Protein AF-A0A0B1SI55-F1 (afdb_monomer_lite)

Sequence (118 aa):
MQLLDGGPEWRFTKINSSQGLTARLLSASATLASLLVKDRESNHAVVVFGLDGIKGSKEDNAYISRTIERVCNQIDYRNFVFDGKKYKLHIDCLPHILHSGPRGSVLVIFTYEYWLSL

Foldseek 3Di:
DDADDDPPQWDWDWDADPQGWIWIFTQFLRAGQWIWDQDPVGDTDTDANHAPGPVSVVPDPPCGRGNFDDDAAWDAQQWDDDPNDIDHQPAPDPRIAHSSHPVRNGRDGHDDDDDDDD

pLDDT: mean 81.09, std 15.08, range [26.56, 97.0]

Radius of gyration: 17.92 Å; chains: 1; bounding box: 40×34×50 Å

Organism: Oesophagostomum dentatum (NCBI:txid61180)

Structure (mmCIF, N/CA/C/O backbone):
data_AF-A0A0B1SI55-F1
#
_entry.id   AF-A0A0B1SI55-F1
#
loop_
_atom_site.group_PDB
_atom_site.id
_atom_site.type_symbol
_atom_site.label_atom_id
_atom_site.label_alt_id
_atom_site.label_comp_id
_atom_site.label_asym_id
_atom_site.label_entity_id
_atom_site.label_seq_id
_atom_site.pdbx_PDB_ins_code
_atom_site.Cartn_x
_atom_site.Cartn_y
_atom_site.Cartn_z
_atom_site.occupancy
_atom_site.B_iso_or_equiv
_atom_site.auth_seq_id
_atom_site.auth_comp_id
_atom_site.auth_asym_id
_atom_site.auth_atom_id
_atom_site.pdbx_PDB_model_num
ATOM 1 N N . MET A 1 1 ? -5.150 20.149 14.862 1.00 33.25 1 MET A N 1
ATOM 2 C CA . MET A 1 1 ? -4.522 19.091 14.042 1.00 33.25 1 MET A CA 1
ATOM 3 C C . MET A 1 1 ? -3.118 18.891 14.581 1.00 33.25 1 MET A C 1
ATOM 5 O O . MET A 1 1 ? -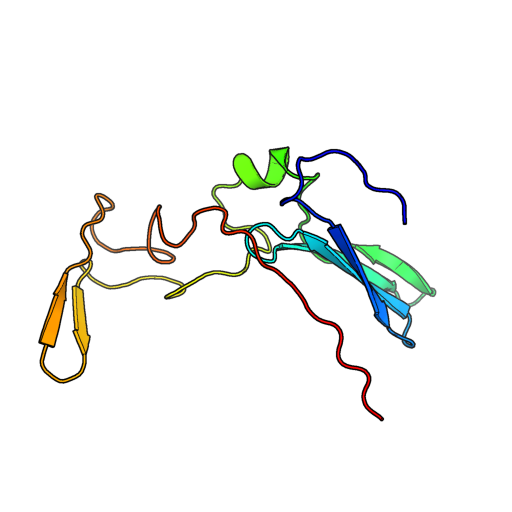2.298 19.780 14.415 1.00 33.25 1 MET A O 1
ATOM 9 N N . GLN A 1 2 ? -2.883 17.829 15.350 1.00 26.56 2 GLN A N 1
ATOM 10 C CA . GLN A 1 2 ? -1.590 17.595 15.997 1.00 26.56 2 GLN A CA 1
ATOM 11 C C . GLN A 1 2 ? -0.742 16.728 15.067 1.00 26.56 2 GLN A C 1
ATOM 13 O O . GLN A 1 2 ? -1.128 15.608 14.738 1.00 26.56 2 GLN A O 1
ATOM 18 N N . LEU A 1 3 ? 0.354 17.301 14.573 1.00 37.09 3 LEU A N 1
ATOM 19 C CA . LEU A 1 3 ? 1.348 16.602 13.769 1.00 37.09 3 LEU A CA 1
ATOM 20 C C . LEU A 1 3 ? 2.174 15.734 14.724 1.00 37.09 3 LEU A C 1
ATOM 22 O O . LEU A 1 3 ? 2.727 16.251 15.691 1.00 37.09 3 LEU A O 1
ATOM 26 N N . LEU A 1 4 ? 2.205 14.426 14.477 1.00 35.88 4 LEU A N 1
ATOM 27 C CA . LEU A 1 4 ? 3.090 13.486 15.159 1.00 35.88 4 LEU A CA 1
ATOM 28 C C . LEU A 1 4 ? 4.220 13.143 14.180 1.00 35.88 4 LEU A C 1
ATOM 30 O O . LEU A 1 4 ? 3.957 12.557 13.134 1.00 35.88 4 LEU A O 1
ATOM 34 N N . ASP A 1 5 ? 5.417 13.618 14.517 1.00 46.97 5 ASP A N 1
ATOM 35 C CA . ASP A 1 5 ? 6.767 13.321 14.022 1.00 46.97 5 ASP A CA 1
ATOM 36 C C . ASP A 1 5 ? 6.977 12.793 12.589 1.00 46.97 5 ASP A C 1
ATOM 38 O O . ASP A 1 5 ? 6.682 11.652 12.234 1.00 46.97 5 ASP A O 1
ATOM 42 N N . GLY A 1 6 ? 7.657 13.629 11.801 1.00 35.50 6 GLY A N 1
ATOM 43 C CA . GLY A 1 6 ? 8.196 13.350 10.473 1.00 35.50 6 GLY A CA 1
ATOM 44 C C . GLY A 1 6 ? 8.280 14.660 9.697 1.00 35.50 6 GLY A C 1
ATOM 45 O O . GLY A 1 6 ? 7.349 15.457 9.762 1.00 35.50 6 GLY A O 1
ATOM 46 N N . GLY A 1 7 ? 9.392 14.933 9.004 1.00 49.84 7 GLY A N 1
ATOM 47 C CA . GLY A 1 7 ? 9.532 16.132 8.161 1.00 49.84 7 GLY A CA 1
ATOM 48 C C . GLY A 1 7 ? 8.354 16.321 7.183 1.00 49.84 7 GLY A C 1
ATOM 49 O O . GLY A 1 7 ? 7.538 15.411 7.039 1.00 49.84 7 GLY A O 1
ATOM 50 N N . PRO A 1 8 ? 8.260 17.466 6.478 1.00 53.94 8 PRO A N 1
ATOM 51 C CA . PRO A 1 8 ? 7.037 17.993 5.840 1.00 53.94 8 PRO A CA 1
ATOM 52 C C . PRO A 1 8 ? 6.239 17.055 4.905 1.00 53.94 8 PRO A C 1
ATOM 54 O O . PRO A 1 8 ? 5.105 17.392 4.554 1.00 53.94 8 PRO A O 1
ATOM 57 N N . GLU A 1 9 ? 6.783 15.891 4.560 1.00 70.12 9 GLU A N 1
ATOM 58 C CA . GLU A 1 9 ? 6.339 14.930 3.555 1.00 70.12 9 GLU A CA 1
ATOM 59 C C . GLU A 1 9 ? 5.628 13.673 4.104 1.00 70.12 9 GLU A C 1
ATOM 61 O O . GLU A 1 9 ? 4.886 13.038 3.361 1.00 70.12 9 GLU A O 1
ATOM 66 N N . TRP A 1 10 ? 5.768 13.315 5.388 1.00 77.12 10 TRP A N 1
ATOM 67 C CA . TRP A 1 10 ? 5.224 12.060 5.949 1.00 77.12 10 TRP A CA 1
ATOM 68 C C . TRP A 1 10 ? 4.038 12.340 6.866 1.00 77.12 10 TRP A C 1
ATOM 70 O O . TRP A 1 10 ? 4.200 12.584 8.058 1.00 77.12 10 TRP A O 1
ATOM 80 N N . ARG A 1 11 ? 2.829 12.356 6.306 1.00 82.88 11 ARG A N 1
ATOM 81 C CA . ARG A 1 11 ? 1.619 12.788 7.011 1.00 82.88 11 ARG A CA 1
ATOM 82 C C . ARG A 1 11 ? 0.609 11.669 7.095 1.00 82.88 11 ARG A C 1
ATOM 84 O O . ARG A 1 11 ? 0.371 10.963 6.117 1.00 82.88 11 ARG A O 1
ATOM 91 N N . PHE A 1 12 ? -0.024 11.572 8.258 1.00 87.31 12 PHE A N 1
ATOM 92 C CA . PHE A 1 12 ? -1.238 10.793 8.406 1.00 87.31 12 PHE A CA 1
ATOM 93 C C . PHE A 1 12 ? -2.463 11.649 8.118 1.00 87.31 12 PHE A C 1
ATOM 95 O O . PHE A 1 12 ? -2.670 12.683 8.752 1.00 87.31 12 PHE A O 1
ATOM 102 N N . THR A 1 13 ? -3.315 11.155 7.231 1.00 89.75 13 THR A N 1
ATOM 103 C CA . THR A 1 13 ? -4.638 11.708 6.965 1.00 89.75 13 THR A CA 1
ATOM 104 C C . THR A 1 13 ? -5.685 10.752 7.508 1.00 89.75 13 THR A C 1
ATOM 106 O O . THR A 1 13 ? -5.663 9.559 7.212 1.00 89.75 13 THR A O 1
ATOM 109 N N . LYS A 1 14 ? -6.602 11.270 8.327 1.00 92.25 14 LYS A N 1
ATOM 110 C CA . LYS A 1 14 ? -7.718 10.505 8.886 1.00 92.25 14 LYS A CA 1
ATOM 111 C C . LYS A 1 14 ? -8.997 10.863 8.136 1.00 92.25 14 LYS A C 1
ATOM 113 O O . LYS A 1 14 ? -9.359 12.034 8.089 1.00 92.25 14 LYS A O 1
ATOM 118 N N . ILE A 1 15 ? -9.684 9.858 7.607 1.00 92.44 15 ILE A N 1
ATOM 119 C CA . ILE A 1 15 ? -10.971 10.005 6.921 1.00 92.44 15 ILE A CA 1
ATOM 120 C C . ILE A 1 15 ? -12.014 9.249 7.738 1.00 92.44 15 ILE A C 1
ATOM 122 O O . ILE A 1 15 ? -11.827 8.070 8.034 1.00 92.44 15 ILE A O 1
ATOM 126 N N . ASN A 1 16 ? -13.099 9.926 8.114 1.00 93.00 16 ASN A N 1
ATOM 127 C CA . ASN A 1 16 ? -14.221 9.312 8.824 1.00 93.00 16 ASN A CA 1
ATOM 128 C C . ASN A 1 16 ? -15.433 9.274 7.893 1.00 93.00 16 ASN A C 1
ATOM 130 O O . ASN A 1 16 ? -15.718 10.265 7.221 1.00 93.00 16 ASN A O 1
ATOM 134 N N . SER A 1 17 ? -16.160 8.163 7.884 1.00 90.75 17 SER A N 1
ATOM 135 C CA . SER A 1 17 ? -17.465 8.073 7.235 1.00 90.75 17 SER A CA 1
ATOM 136 C C . SER A 1 17 ? -18.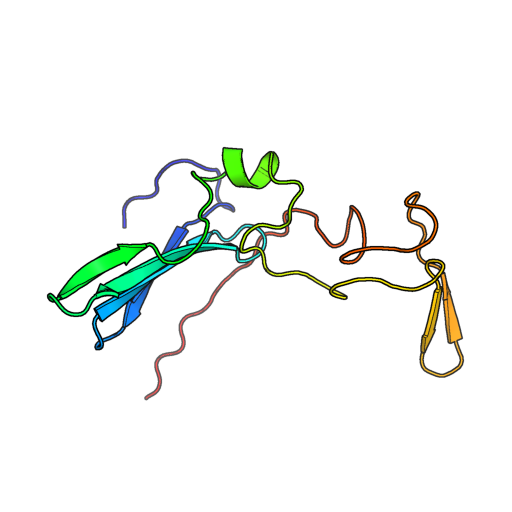589 8.299 8.247 1.00 90.75 17 SER A C 1
ATOM 138 O O . SER A 1 17 ? -18.449 8.001 9.437 1.00 90.75 17 SER A O 1
ATOM 140 N N . SER A 1 18 ? -19.745 8.759 7.768 1.00 88.62 18 SER A N 1
ATOM 141 C CA . SER A 1 18 ? -20.976 8.844 8.569 1.00 88.62 18 SER A CA 1
ATOM 142 C C . SER A 1 18 ? -21.492 7.471 9.025 1.00 88.62 18 SER A C 1
ATOM 144 O O . SER A 1 18 ? -22.266 7.385 9.972 1.00 88.62 18 SER A O 1
ATOM 146 N N . GLN A 1 19 ? -21.029 6.390 8.391 1.00 86.06 19 GLN A N 1
ATOM 147 C CA . GL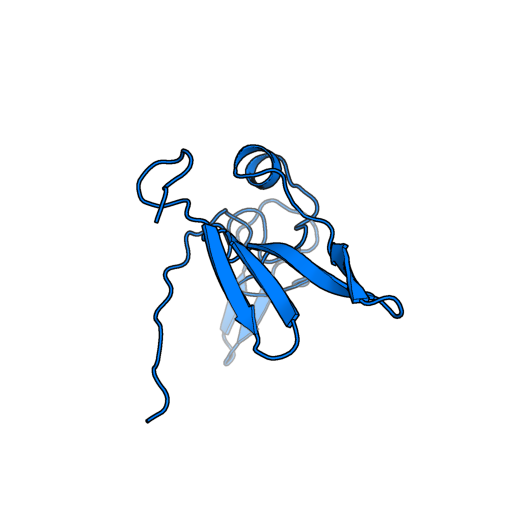N A 1 19 ? -21.385 5.003 8.704 1.00 86.06 19 GLN A CA 1
ATOM 148 C C . GLN A 1 19 ? -20.467 4.370 9.767 1.00 86.06 19 GLN A C 1
ATOM 150 O O . GLN A 1 19 ? -20.591 3.185 10.065 1.00 86.06 19 GLN A O 1
ATOM 155 N N . GLY A 1 20 ? -19.551 5.141 10.367 1.00 86.94 20 GLY A N 1
ATOM 156 C CA . GLY A 1 20 ? -18.686 4.666 11.451 1.00 86.94 20 GLY A CA 1
ATOM 157 C C . GLY A 1 20 ? -17.409 3.958 10.993 1.00 86.94 20 GLY A C 1
ATOM 158 O O . GLY A 1 20 ? -16.775 3.282 11.799 1.00 86.94 20 GLY A O 1
ATOM 159 N N . LEU A 1 21 ? -17.013 4.119 9.728 1.00 94.31 21 LEU A N 1
ATOM 160 C CA . LEU A 1 21 ? -15.712 3.676 9.227 1.00 94.31 21 LEU A CA 1
ATOM 161 C C . LEU A 1 21 ? -14.680 4.786 9.427 1.00 94.31 21 LEU A C 1
ATOM 163 O O . LEU A 1 21 ? -14.957 5.959 9.183 1.00 94.31 21 LEU A O 1
ATOM 167 N N . THR A 1 22 ? -13.476 4.421 9.855 1.00 95.56 22 THR A N 1
ATOM 168 C CA . THR A 1 22 ? -12.361 5.360 9.999 1.00 95.56 22 THR A CA 1
ATOM 169 C C . THR A 1 22 ? -11.117 4.809 9.320 1.00 95.56 22 THR A C 1
ATOM 171 O O . THR A 1 22 ? -10.545 3.821 9.774 1.00 95.56 22 THR A O 1
ATOM 174 N N . ALA A 1 23 ? -10.659 5.477 8.265 1.00 93.81 23 ALA A N 1
ATOM 175 C CA . ALA A 1 23 ? -9.403 5.167 7.595 1.00 93.81 23 ALA A CA 1
ATOM 176 C C . ALA A 1 23 ? -8.292 6.114 8.064 1.00 93.81 23 ALA A C 1
ATOM 178 O O . ALA A 1 23 ? -8.519 7.309 8.270 1.00 93.81 23 ALA A O 1
ATOM 179 N N . ARG A 1 24 ? -7.072 5.591 8.201 1.00 92.31 24 ARG A N 1
ATOM 180 C CA . ARG A 1 24 ? -5.845 6.387 8.323 1.00 92.31 24 ARG A CA 1
ATOM 181 C C . ARG A 1 24 ? -4.937 6.053 7.152 1.00 92.31 24 ARG A C 1
ATOM 183 O O . ARG A 1 24 ? -4.577 4.894 6.966 1.00 92.31 24 ARG A O 1
ATOM 190 N N . LEU A 1 25 ? -4.563 7.076 6.401 1.00 90.56 25 LEU A N 1
ATOM 191 C CA . LEU A 1 25 ? -3.666 7.000 5.255 1.00 90.56 25 LEU A CA 1
ATOM 192 C C . LEU A 1 25 ? -2.336 7.651 5.616 1.00 90.56 25 LEU A C 1
ATOM 194 O O . LEU A 1 25 ? -2.341 8.731 6.198 1.00 90.56 25 LEU A O 1
ATOM 198 N N . LEU A 1 26 ? -1.220 7.021 5.273 1.00 89.12 26 LEU A N 1
ATOM 199 C CA . LEU A 1 26 ? 0.109 7.626 5.298 1.00 89.12 26 LEU A CA 1
ATOM 200 C C . LEU A 1 26 ? 0.429 8.140 3.890 1.00 89.12 26 LEU A C 1
ATOM 202 O O . LEU A 1 26 ? 0.258 7.408 2.919 1.00 89.12 26 LEU A O 1
ATOM 206 N N . SER A 1 27 ? 0.925 9.371 3.765 1.00 87.88 27 SER A N 1
ATOM 207 C CA . SER A 1 27 ? 1.314 9.959 2.468 1.00 87.88 27 SER A CA 1
ATOM 208 C C . SER A 1 27 ? 2.352 9.123 1.709 1.00 87.88 27 SER A C 1
ATOM 210 O O . SER A 1 27 ? 2.381 9.134 0.482 1.00 87.88 27 SER A O 1
ATOM 212 N N . ALA A 1 28 ? 3.175 8.355 2.419 1.00 85.25 28 ALA A N 1
ATOM 213 C CA . ALA A 1 28 ? 4.096 7.395 1.831 1.00 85.25 28 ALA A CA 1
ATOM 214 C C . ALA A 1 28 ? 3.358 6.296 1.070 1.00 85.25 28 ALA A C 1
ATOM 216 O O . ALA A 1 28 ? 2.646 5.489 1.669 1.00 85.25 28 ALA A O 1
ATOM 217 N N . SER A 1 29 ? 3.534 6.265 -0.247 1.00 86.38 29 SER A N 1
ATOM 218 C CA . SER A 1 29 ? 2.866 5.354 -1.179 1.00 86.38 29 SER A CA 1
ATOM 219 C C . SER A 1 29 ? 1.350 5.270 -0.956 1.00 86.38 29 SER A C 1
ATOM 221 O O . SER A 1 29 ? 0.771 4.197 -1.125 1.00 86.38 29 SER A O 1
ATOM 223 N N . ALA A 1 30 ? 0.731 6.367 -0.491 1.00 89.31 30 ALA A N 1
ATOM 224 C CA . ALA A 1 30 ? -0.676 6.423 -0.086 1.00 89.31 30 ALA A CA 1
ATOM 225 C C . ALA A 1 30 ? -1.115 5.192 0.743 1.00 89.31 30 ALA A C 1
ATOM 227 O O . ALA A 1 30 ? -2.139 4.569 0.468 1.00 89.31 30 ALA A O 1
ATOM 228 N N . THR A 1 31 ? -0.296 4.791 1.718 1.00 89.38 31 THR A N 1
ATOM 229 C CA . THR A 1 31 ? -0.467 3.533 2.457 1.00 89.38 31 THR A CA 1
ATOM 230 C C . THR A 1 31 ? -1.697 3.585 3.360 1.00 89.38 31 THR A C 1
ATOM 232 O O . THR A 1 31 ? -1.819 4.488 4.192 1.00 89.38 31 THR A O 1
ATOM 235 N N . LEU A 1 32 ? -2.578 2.585 3.273 1.00 92.12 32 LEU A N 1
ATOM 236 C CA . LEU A 1 32 ? -3.687 2.399 4.210 1.00 92.12 32 LEU A CA 1
ATOM 237 C C . LEU A 1 32 ? -3.161 1.826 5.528 1.00 92.12 32 LEU A C 1
ATOM 239 O O . LEU A 1 32 ? -3.115 0.621 5.745 1.00 92.12 32 LEU A O 1
ATOM 243 N N . ALA A 1 33 ? -2.750 2.716 6.424 1.00 90.62 33 ALA A N 1
ATOM 244 C CA . ALA A 1 33 ? -2.119 2.336 7.679 1.00 90.62 33 ALA A CA 1
ATOM 245 C C . ALA A 1 33 ? -3.093 1.725 8.693 1.00 90.62 33 ALA A C 1
ATOM 247 O O . ALA A 1 33 ? -2.687 0.914 9.517 1.00 90.62 33 ALA A O 1
ATOM 248 N N . SER A 1 34 ? -4.369 2.110 8.663 1.00 92.38 34 SER A N 1
ATOM 249 C CA . SER A 1 34 ? -5.401 1.437 9.454 1.00 92.38 34 SER A CA 1
ATOM 250 C C . SER A 1 34 ? -6.783 1.661 8.865 1.00 92.38 34 SER A C 1
ATOM 252 O O . SER A 1 34 ? -7.084 2.759 8.392 1.00 92.38 34 SER A O 1
ATOM 254 N N . LEU A 1 35 ? -7.653 0.672 9.027 1.00 94.38 35 LEU A N 1
ATOM 255 C CA . LEU A 1 35 ? -9.071 0.766 8.728 1.00 94.38 35 LEU A CA 1
ATOM 256 C C . LEU A 1 35 ? -9.845 0.239 9.930 1.00 94.38 35 LEU A C 1
ATOM 258 O O . LEU A 1 35 ? -9.783 -0.953 10.223 1.00 94.38 35 LEU A O 1
ATOM 262 N N . LEU A 1 36 ? -10.523 1.138 10.639 1.00 95.50 36 LEU A N 1
ATOM 263 C CA . LEU A 1 36 ? -11.412 0.796 11.740 1.00 95.50 36 LEU A CA 1
ATOM 264 C C . LEU A 1 36 ? -12.834 0.671 11.209 1.00 95.50 36 LEU A C 1
ATOM 266 O O . LEU A 1 36 ? -13.338 1.587 10.552 1.00 95.50 36 LEU A O 1
ATOM 270 N N . VAL A 1 37 ? -13.477 -0.440 11.536 1.00 95.31 37 VAL A N 1
ATOM 271 C CA . VAL A 1 37 ? -14.882 -0.715 11.222 1.00 95.31 37 VAL A CA 1
ATOM 272 C C . VAL A 1 37 ? -15.612 -1.138 12.488 1.00 95.31 37 VAL A C 1
ATOM 274 O O . VAL A 1 37 ? -14.982 -1.621 13.428 1.00 95.31 37 VAL A O 1
ATOM 277 N N . LYS A 1 38 ? -16.932 -0.957 12.520 1.00 93.56 38 LYS A N 1
ATOM 278 C CA . LYS A 1 38 ? -17.767 -1.482 13.602 1.00 93.56 38 LYS A CA 1
ATOM 279 C C . LYS A 1 38 ? -18.077 -2.957 13.360 1.00 93.56 38 LYS A C 1
ATOM 281 O O . LYS A 1 38 ? -18.477 -3.323 12.256 1.00 93.56 38 LYS A O 1
ATOM 286 N N . ASP A 1 39 ? -17.900 -3.784 14.381 1.00 92.62 39 ASP A N 1
ATOM 287 C CA . ASP A 1 39 ? -18.360 -5.169 14.378 1.00 92.62 39 ASP A CA 1
ATOM 288 C C . ASP A 1 39 ? -19.872 -5.270 14.676 1.00 92.62 39 ASP A C 1
ATOM 290 O O . ASP A 1 39 ? -20.590 -4.267 14.746 1.00 92.62 39 ASP A O 1
ATOM 294 N N . ARG A 1 40 ? -20.373 -6.501 14.843 1.00 92.88 40 ARG A N 1
ATOM 295 C CA . ARG A 1 40 ? -21.795 -6.771 15.129 1.00 92.88 40 ARG A CA 1
ATOM 296 C C . ARG A 1 40 ? -22.268 -6.194 16.466 1.00 92.88 40 ARG A C 1
ATOM 298 O O . ARG A 1 40 ? -23.456 -5.929 16.612 1.00 92.88 40 ARG A O 1
ATOM 305 N N . GLU A 1 41 ? -21.361 -5.994 17.412 1.00 95.69 41 GLU A N 1
ATOM 306 C CA . GLU A 1 41 ? -21.630 -5.439 18.740 1.00 95.69 41 GLU A CA 1
ATOM 307 C C . GLU A 1 41 ? -21.350 -3.927 18.794 1.00 95.69 41 GLU A C 1
ATOM 309 O O . GLU A 1 41 ? -21.436 -3.307 19.850 1.00 95.69 41 GLU A O 1
ATOM 314 N N . SER A 1 42 ? -21.081 -3.302 17.640 1.00 90.69 42 SER A N 1
ATOM 315 C CA . SER A 1 42 ? -20.708 -1.890 17.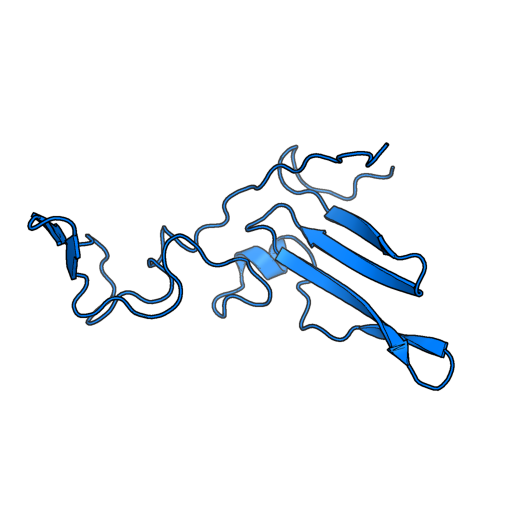498 1.00 90.69 42 SER A CA 1
ATOM 316 C C . SER A 1 42 ? -19.348 -1.509 18.097 1.00 90.69 42 SER A C 1
ATOM 318 O O . SER A 1 42 ? -19.061 -0.314 18.239 1.00 90.69 42 SER A O 1
ATOM 320 N N . ASN A 1 43 ? -18.479 -2.482 18.378 1.00 93.38 43 ASN A N 1
ATOM 321 C CA . ASN A 1 43 ? -17.100 -2.226 18.783 1.00 93.38 43 ASN A CA 1
ATOM 322 C C . ASN A 1 43 ? -16.234 -1.924 17.555 1.00 93.38 43 ASN A C 1
ATOM 324 O O . ASN A 1 43 ? -16.466 -2.454 16.470 1.00 93.38 43 ASN A O 1
ATOM 328 N N . HIS A 1 44 ? -15.217 -1.073 17.709 1.00 91.06 44 HIS A N 1
ATOM 329 C CA . HIS A 1 44 ? -14.293 -0.777 16.612 1.00 91.06 44 HIS A CA 1
ATOM 330 C C . HIS A 1 44 ? -13.204 -1.849 16.519 1.00 91.06 44 HIS A C 1
ATOM 332 O O . HIS A 1 44 ? -12.486 -2.084 17.489 1.00 91.06 44 HIS A O 1
ATOM 338 N N . ALA A 1 45 ? -13.028 -2.424 15.332 1.00 93.12 45 ALA A N 1
ATOM 339 C CA . ALA A 1 45 ? -11.975 -3.383 15.022 1.00 93.12 45 ALA A CA 1
ATOM 340 C C . ALA A 1 45 ? -11.105 -2.884 13.862 1.00 93.12 45 ALA A C 1
ATOM 342 O O . ALA A 1 45 ? -11.614 -2.327 12.887 1.00 93.12 45 ALA A O 1
ATOM 343 N N . VAL A 1 46 ? -9.788 -3.094 13.959 1.00 92.81 46 VAL A N 1
ATOM 344 C CA . VAL A 1 46 ? -8.851 -2.865 12.849 1.00 92.81 46 VAL A CA 1
ATOM 345 C C . VAL A 1 46 ? -8.871 -4.088 11.935 1.00 92.81 46 VAL A C 1
ATOM 347 O O . VAL A 1 46 ? -8.653 -5.200 12.403 1.00 92.81 46 VAL A O 1
ATOM 350 N N . VAL A 1 47 ? -9.125 -3.885 10.640 1.00 94.25 47 VAL A N 1
ATOM 351 C CA . VAL A 1 47 ? -9.330 -4.986 9.670 1.00 94.25 47 VAL A CA 1
ATOM 352 C C . VAL A 1 47 ? -8.289 -5.048 8.551 1.00 94.25 47 VAL A C 1
ATOM 354 O O . VAL A 1 47 ? -8.475 -5.748 7.561 1.00 94.25 47 VAL A O 1
ATOM 357 N N . VAL A 1 48 ? -7.186 -4.318 8.695 1.00 91.62 48 VAL A N 1
ATOM 358 C CA . VAL A 1 48 ? -6.056 -4.347 7.757 1.00 91.62 48 VAL A CA 1
ATOM 359 C C . VAL A 1 48 ? -4.762 -4.569 8.520 1.00 91.62 48 VAL A C 1
ATOM 361 O O . VAL A 1 48 ? -4.627 -4.122 9.661 1.00 91.62 48 VAL A O 1
ATOM 364 N N . PHE A 1 49 ? -3.795 -5.215 7.874 1.00 84.44 49 PHE A N 1
ATOM 365 C CA . PHE A 1 49 ? -2.425 -5.222 8.367 1.00 84.44 49 PHE A CA 1
ATOM 366 C C . PHE A 1 49 ? -1.861 -3.809 8.210 1.00 84.44 49 PHE A C 1
ATOM 368 O O . PHE A 1 49 ? -1.622 -3.329 7.100 1.00 84.44 49 PHE A O 1
ATOM 375 N N . GLY A 1 50 ? -1.769 -3.114 9.339 1.00 73.19 50 GLY A N 1
ATOM 376 C CA . GLY A 1 50 ? -1.225 -1.770 9.427 1.00 73.19 50 GLY A CA 1
ATOM 377 C C . GLY A 1 50 ? 0.286 -1.780 9.599 1.00 73.19 50 GLY A C 1
ATOM 378 O O . GLY A 1 50 ? 0.887 -2.793 9.951 1.00 73.19 50 GLY A O 1
ATOM 379 N N . LEU A 1 51 ? 0.892 -0.621 9.377 1.00 71.50 51 LEU A N 1
ATOM 380 C CA . LEU A 1 51 ? 2.292 -0.373 9.694 1.00 71.50 51 LEU A CA 1
ATOM 381 C C . LEU A 1 51 ? 2.357 0.661 10.815 1.00 71.50 51 LEU A C 1
ATOM 383 O O . LEU A 1 51 ? 1.682 1.695 10.754 1.00 71.50 51 LEU A O 1
ATOM 387 N N . ASP A 1 52 ? 3.200 0.401 11.813 1.00 70.12 52 ASP A N 1
ATOM 388 C CA . ASP A 1 52 ? 3.445 1.316 12.927 1.00 70.12 52 ASP A CA 1
ATOM 389 C C . ASP A 1 52 ? 4.342 2.475 12.468 1.00 70.12 52 ASP A C 1
ATOM 391 O O . ASP A 1 52 ? 5.550 2.537 12.711 1.00 70.12 52 ASP A O 1
ATOM 395 N N . GLY A 1 53 ? 3.740 3.405 11.729 1.00 70.00 53 GLY A N 1
ATOM 396 C CA . GLY A 1 53 ? 4.407 4.616 11.270 1.00 70.00 53 GLY A CA 1
ATOM 397 C C . GLY A 1 53 ? 5.455 4.393 10.176 1.00 70.00 53 GLY A C 1
ATOM 398 O O . GLY A 1 53 ? 5.456 3.414 9.430 1.00 70.00 53 GLY A O 1
ATOM 399 N N . ILE A 1 54 ? 6.359 5.368 10.062 1.00 70.44 54 ILE A N 1
ATOM 400 C CA . ILE A 1 54 ? 7.351 5.457 8.980 1.00 70.44 54 ILE A CA 1
ATOM 401 C C . ILE A 1 54 ? 8.365 4.313 9.049 1.00 70.44 54 ILE A C 1
ATOM 403 O O . ILE A 1 54 ? 8.810 3.830 8.010 1.00 70.44 54 ILE A O 1
ATOM 407 N N . LYS A 1 55 ? 8.737 3.879 10.261 1.00 74.38 55 LYS A N 1
ATOM 408 C CA . LYS A 1 55 ? 9.721 2.809 10.450 1.00 74.38 55 LYS A CA 1
ATOM 409 C C . LYS A 1 55 ? 9.227 1.506 9.821 1.00 74.38 55 LYS A C 1
ATOM 411 O O . LYS A 1 55 ? 9.920 0.962 8.969 1.00 74.38 55 LYS A O 1
ATOM 416 N N . GLY A 1 56 ? 7.992 1.103 10.136 1.00 76.44 56 GLY A N 1
ATOM 417 C CA . GLY A 1 56 ? 7.366 -0.064 9.511 1.00 76.44 56 GLY A CA 1
ATOM 418 C C . GLY A 1 56 ? 7.288 0.063 7.988 1.00 76.44 56 GLY A C 1
ATOM 419 O O . GLY A 1 56 ? 7.579 -0.886 7.277 1.00 76.44 56 GLY A O 1
ATOM 420 N N . SER A 1 57 ? 6.993 1.257 7.467 1.00 76.69 57 SER A N 1
ATOM 421 C CA . SER A 1 57 ? 6.929 1.498 6.017 1.00 76.69 57 SER A CA 1
ATOM 422 C C . SER A 1 57 ? 8.278 1.426 5.294 1.00 76.69 57 SER A C 1
ATOM 424 O O . SER A 1 57 ? 8.320 1.028 4.132 1.00 76.69 57 SER A O 1
ATOM 426 N N . LYS A 1 58 ? 9.383 1.776 5.961 1.00 76.81 58 LYS A N 1
ATOM 427 C CA . LYS A 1 58 ? 10.739 1.663 5.398 1.00 76.81 58 LYS A CA 1
ATOM 428 C C . LYS A 1 58 ? 11.293 0.243 5.439 1.00 76.81 58 LYS A C 1
ATOM 430 O O . LYS A 1 58 ? 12.096 -0.105 4.582 1.00 76.81 58 LYS A O 1
ATOM 435 N N . GLU A 1 59 ? 10.897 -0.532 6.440 1.00 81.62 59 GLU A N 1
ATOM 436 C CA . GLU A 1 59 ? 11.338 -1.917 6.640 1.00 81.62 59 GLU A CA 1
ATOM 437 C C . GLU A 1 59 ? 10.443 -2.929 5.897 1.00 81.62 59 GLU A C 1
ATOM 439 O O . GLU A 1 59 ? 10.810 -4.096 5.758 1.00 81.62 59 GLU A O 1
ATOM 444 N N . ASP A 1 60 ? 9.281 -2.489 5.400 1.00 81.00 60 ASP A N 1
ATOM 445 C CA . ASP A 1 60 ? 8.335 -3.322 4.663 1.00 81.00 60 ASP A CA 1
ATOM 446 C C . ASP A 1 60 ? 8.868 -3.753 3.288 1.00 81.00 60 ASP A C 1
ATOM 448 O O . ASP A 1 60 ? 9.021 -2.950 2.364 1.00 81.00 60 ASP A O 1
ATOM 452 N N . ASN A 1 61 ? 9.045 -5.067 3.144 1.00 81.19 61 ASN A N 1
ATOM 453 C CA . ASN A 1 61 ? 9.420 -5.736 1.899 1.00 81.19 61 ASN A CA 1
ATOM 454 C C . ASN A 1 61 ? 8.259 -6.540 1.283 1.00 81.19 61 ASN A C 1
ATOM 456 O O . ASN A 1 61 ? 8.453 -7.211 0.270 1.00 81.19 61 ASN A O 1
ATOM 460 N N . ALA A 1 62 ? 7.074 -6.513 1.900 1.00 86.19 62 ALA A N 1
ATOM 461 C CA . ALA A 1 62 ? 5.894 -7.273 1.488 1.00 86.19 62 ALA A CA 1
ATOM 462 C C . ALA A 1 62 ? 4.794 -6.393 0.867 1.00 86.19 62 ALA A C 1
ATOM 464 O O . ALA A 1 62 ? 3.741 -6.909 0.493 1.00 86.19 62 ALA A O 1
ATOM 465 N N . TYR A 1 63 ? 5.047 -5.090 0.712 1.00 84.81 63 TYR A N 1
ATOM 466 C CA . TYR A 1 63 ? 4.126 -4.120 0.113 1.00 84.81 63 TYR A CA 1
ATOM 467 C C . TYR A 1 63 ? 2.808 -3.969 0.890 1.00 84.81 63 TYR A C 1
ATOM 469 O O . TYR A 1 63 ? 1.748 -3.728 0.306 1.00 84.81 63 TYR A O 1
ATOM 477 N N . ILE A 1 64 ? 2.863 -4.108 2.217 1.00 87.62 64 ILE A N 1
ATOM 478 C CA . ILE A 1 64 ? 1.688 -4.172 3.089 1.00 87.62 64 ILE A CA 1
ATOM 479 C C . ILE A 1 64 ? 0.873 -2.882 3.008 1.00 87.62 64 ILE A C 1
ATOM 481 O O . ILE A 1 64 ? 1.313 -1.811 3.425 1.00 87.62 64 ILE A O 1
ATOM 485 N N . SER A 1 65 ? -0.354 -3.007 2.497 1.00 89.44 65 SER A N 1
ATOM 486 C CA . SER A 1 65 ? -1.342 -1.923 2.422 1.00 89.44 65 SER A CA 1
ATOM 487 C C . SER A 1 65 ? -0.873 -0.686 1.636 1.00 89.44 65 SER A C 1
ATOM 489 O O . SER A 1 65 ? -1.457 0.392 1.775 1.00 89.44 65 SER A O 1
ATOM 491 N N . ARG A 1 66 ? 0.172 -0.823 0.808 1.00 87.06 66 ARG A N 1
ATOM 492 C CA . ARG A 1 66 ? 0.736 0.255 -0.017 1.00 87.06 66 ARG A CA 1
ATOM 493 C C . ARG A 1 66 ? 0.014 0.319 -1.356 1.00 87.06 66 ARG A C 1
ATOM 495 O O . ARG A 1 66 ? -0.363 -0.706 -1.924 1.00 87.06 66 ARG A O 1
ATOM 502 N N . THR A 1 67 ? -0.119 1.522 -1.902 1.00 89.12 67 THR A N 1
ATOM 503 C CA . THR A 1 67 ? -0.510 1.669 -3.305 1.00 89.12 67 THR A CA 1
ATOM 504 C C . THR A 1 67 ? 0.673 1.265 -4.179 1.00 89.12 67 THR A C 1
ATOM 506 O O . THR A 1 67 ? 1.776 1.788 -4.012 1.00 89.12 67 THR A O 1
ATOM 509 N N . ILE A 1 68 ? 0.454 0.317 -5.093 1.00 87.75 68 ILE A N 1
ATOM 510 C CA . ILE A 1 68 ? 1.482 -0.135 -6.032 1.00 87.75 68 ILE A CA 1
ATOM 511 C C . ILE A 1 68 ? 1.353 0.594 -7.360 1.00 87.75 68 ILE A C 1
ATOM 513 O O . ILE A 1 68 ? 0.291 0.595 -7.980 1.00 87.75 68 ILE A O 1
ATOM 517 N N . GLU A 1 69 ? 2.480 1.108 -7.840 1.00 84.12 69 GLU A N 1
ATOM 518 C CA . GLU A 1 69 ? 2.591 1.818 -9.106 1.00 84.12 69 GLU A CA 1
ATOM 519 C C . GLU A 1 69 ? 3.950 1.558 -9.782 1.00 84.12 69 GLU A C 1
ATOM 521 O O . GLU A 1 69 ? 4.899 1.083 -9.171 1.00 84.12 69 GLU A O 1
ATOM 526 N N . ARG A 1 70 ? 4.109 1.783 -11.089 1.00 84.56 70 ARG A N 1
ATOM 527 C CA . ARG A 1 70 ? 3.071 2.074 -12.099 1.00 84.56 70 ARG A CA 1
ATOM 528 C C . ARG A 1 70 ? 2.325 0.828 -12.575 1.00 84.56 70 ARG A C 1
ATOM 530 O O . ARG A 1 70 ? 1.203 0.924 -13.047 1.00 84.56 70 ARG A O 1
ATOM 537 N N . VAL A 1 71 ? 2.953 -0.333 -12.465 1.00 87.62 71 VAL A N 1
ATOM 538 C CA . VAL A 1 71 ? 2.411 -1.630 -12.871 1.00 87.62 71 VAL A CA 1
ATOM 539 C C . VAL A 1 71 ? 2.486 -2.565 -11.675 1.00 87.62 71 VAL A C 1
ATOM 541 O O . VAL A 1 71 ? 3.571 -2.817 -11.138 1.00 87.62 71 VAL A O 1
ATOM 544 N N . CYS A 1 72 ? 1.321 -3.046 -11.247 1.00 89.25 72 CYS A N 1
ATOM 545 C CA . CYS A 1 72 ? 1.210 -4.052 -10.205 1.00 89.25 72 CYS A CA 1
ATOM 546 C C . CYS A 1 72 ? 1.563 -5.439 -10.761 1.00 89.25 72 CYS A C 1
ATOM 548 O O . CYS A 1 72 ? 1.339 -5.725 -11.934 1.00 89.25 72 CYS A O 1
ATOM 550 N N . ASN A 1 73 ? 2.075 -6.306 -9.890 1.00 89.19 73 ASN A N 1
ATOM 551 C CA . ASN A 1 73 ? 2.483 -7.669 -10.198 1.00 89.19 73 ASN A CA 1
ATOM 552 C C . ASN A 1 73 ? 3.636 -7.734 -11.223 1.00 89.19 73 ASN A C 1
ATOM 554 O O . ASN A 1 73 ? 4.511 -6.867 -11.204 1.00 89.19 73 ASN A O 1
ATOM 558 N N . GLN A 1 74 ? 3.719 -8.805 -12.011 1.00 89.44 74 GLN A N 1
ATOM 559 C CA . GLN A 1 74 ? 4.900 -9.153 -12.791 1.00 89.44 74 GLN A CA 1
ATOM 560 C C . GLN A 1 74 ? 4.866 -8.597 -14.220 1.00 89.44 74 GLN A C 1
ATOM 562 O O . GLN A 1 74 ? 3.869 -8.722 -14.925 1.00 89.44 74 GLN A O 1
ATOM 567 N N . ILE A 1 75 ? 5.999 -8.054 -14.672 1.00 89.94 75 ILE A N 1
ATOM 568 C CA . ILE A 1 75 ? 6.293 -7.817 -16.090 1.00 89.94 75 ILE A CA 1
ATOM 569 C C . ILE A 1 75 ? 7.307 -8.855 -16.548 1.00 89.94 75 ILE A C 1
ATOM 571 O O . ILE A 1 75 ? 8.437 -8.915 -16.039 1.00 89.94 75 ILE A O 1
ATOM 575 N N . ASP A 1 76 ? 6.891 -9.649 -17.532 1.00 89.31 76 ASP A N 1
ATOM 576 C CA . ASP A 1 76 ? 7.658 -10.783 -18.016 1.00 89.31 76 ASP A CA 1
ATOM 577 C C . ASP A 1 76 ? 8.977 -10.360 -18.675 1.00 89.31 76 ASP A C 1
ATOM 579 O O . ASP A 1 76 ? 9.049 -9.363 -19.397 1.00 89.31 76 ASP A O 1
ATOM 583 N N . TYR A 1 77 ? 10.051 -11.087 -18.356 1.00 86.81 77 TYR A N 1
ATOM 584 C CA . TYR A 1 77 ? 11.433 -10.830 -18.765 1.00 86.81 77 TYR A CA 1
ATOM 585 C C . TYR A 1 77 ? 11.874 -9.360 -18.752 1.00 86.81 77 TYR A C 1
ATOM 587 O O . TYR A 1 77 ? 12.831 -9.005 -19.443 1.00 86.81 77 TYR A O 1
ATOM 595 N N . ARG A 1 78 ? 11.220 -8.492 -17.964 1.00 84.56 78 ARG A N 1
ATOM 596 C CA . ARG A 1 78 ? 11.473 -7.043 -17.909 1.00 84.56 78 ARG A CA 1
ATOM 597 C C . ARG A 1 78 ? 11.232 -6.323 -19.235 1.00 84.56 78 ARG A C 1
ATOM 599 O O . ARG A 1 78 ? 11.860 -5.298 -19.497 1.00 84.56 78 ARG A O 1
ATOM 606 N N . ASN A 1 79 ? 10.371 -6.858 -20.093 1.00 89.50 79 ASN A N 1
ATOM 607 C CA . ASN A 1 79 ? 10.082 -6.270 -21.391 1.00 89.50 79 ASN A CA 1
ATOM 608 C C . ASN A 1 79 ? 8.581 -6.231 -21.653 1.00 89.50 79 ASN A C 1
ATOM 610 O O . ASN A 1 79 ? 7.844 -7.130 -21.273 1.00 89.50 79 ASN A O 1
ATOM 614 N N . PHE A 1 80 ? 8.148 -5.210 -22.380 1.00 91.00 80 PHE A N 1
ATOM 615 C CA . PHE A 1 80 ? 6.819 -5.176 -22.976 1.00 91.00 80 PHE A CA 1
ATOM 616 C C . PHE A 1 80 ? 6.861 -4.386 -24.286 1.00 91.00 80 PHE A C 1
ATOM 618 O O . PHE A 1 80 ? 7.827 -3.669 -24.569 1.00 91.00 80 PHE A O 1
ATOM 625 N N . VAL A 1 81 ? 5.825 -4.548 -25.103 1.00 94.56 81 VAL A N 1
ATOM 626 C CA . VAL A 1 81 ? 5.627 -3.777 -26.332 1.00 94.56 81 VAL A CA 1
ATOM 627 C C . VAL A 1 81 ? 4.412 -2.885 -26.134 1.00 94.56 81 VAL A C 1
ATOM 629 O O . VAL A 1 81 ? 3.371 -3.353 -25.684 1.00 94.56 81 VAL A O 1
ATOM 632 N N . PHE A 1 82 ? 4.557 -1.608 -26.464 1.00 94.56 82 PHE A N 1
ATOM 633 C CA . PHE A 1 82 ? 3.477 -0.631 -26.447 1.00 94.56 82 PHE A CA 1
ATOM 634 C C . PHE A 1 82 ? 3.588 0.213 -27.715 1.00 94.56 82 PHE A C 1
ATOM 636 O O . PHE A 1 82 ? 4.683 0.673 -28.041 1.00 94.56 82 PHE A O 1
ATOM 643 N N . ASP A 1 83 ? 2.494 0.328 -28.469 1.00 96.94 83 ASP A N 1
ATOM 644 C CA . ASP A 1 83 ? 2.438 1.002 -29.776 1.00 96.94 83 ASP A CA 1
ATOM 645 C C . ASP A 1 83 ? 3.567 0.593 -30.738 1.00 96.94 83 ASP A C 1
ATOM 647 O O . ASP A 1 83 ? 4.250 1.414 -31.347 1.00 96.94 83 ASP A O 1
ATOM 651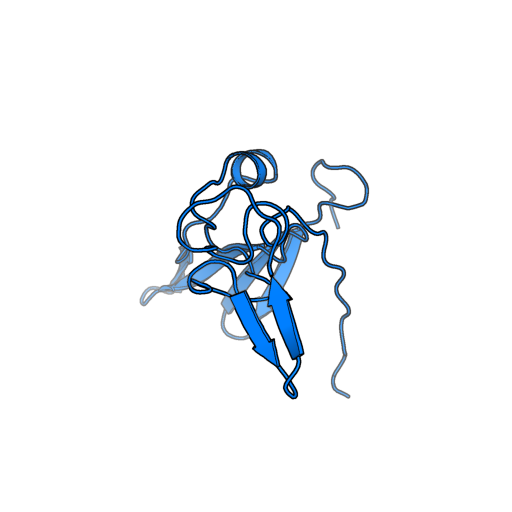 N N . GLY A 1 84 ? 3.827 -0.716 -30.831 1.00 96.81 84 GLY A N 1
ATOM 652 C CA . GLY A 1 84 ? 4.868 -1.276 -31.702 1.00 96.81 84 GLY A CA 1
ATOM 653 C C . GLY A 1 84 ? 6.308 -1.018 -31.237 1.00 96.81 84 GLY A C 1
ATOM 654 O O . GLY A 1 84 ? 7.246 -1.556 -31.825 1.00 96.81 84 GLY A O 1
ATOM 655 N N . LYS A 1 85 ? 6.514 -0.260 -30.154 1.00 97.00 85 LYS A N 1
ATOM 656 C CA . LYS A 1 85 ? 7.832 -0.005 -29.570 1.00 97.00 85 LYS A CA 1
ATOM 657 C C . LYS A 1 85 ? 8.119 -0.972 -28.428 1.00 97.00 85 LYS A C 1
ATOM 659 O O . LYS A 1 85 ? 7.316 -1.146 -27.513 1.00 97.00 85 LYS A O 1
ATOM 664 N N . LYS A 1 86 ? 9.308 -1.579 -28.456 1.00 94.69 86 LYS A N 1
ATOM 665 C CA . LYS A 1 86 ? 9.804 -2.439 -27.376 1.00 94.69 86 LYS A CA 1
ATOM 666 C C . LYS A 1 86 ? 10.422 -1.596 -26.261 1.00 94.69 86 LYS A C 1
ATOM 668 O O . LYS A 1 86 ? 11.320 -0.793 -26.510 1.00 94.69 86 LYS A O 1
ATOM 673 N N . TYR A 1 87 ? 9.982 -1.835 -25.033 1.00 90.88 87 TYR A N 1
ATOM 674 C CA . TYR A 1 87 ? 10.519 -1.226 -23.822 1.00 90.88 87 TYR 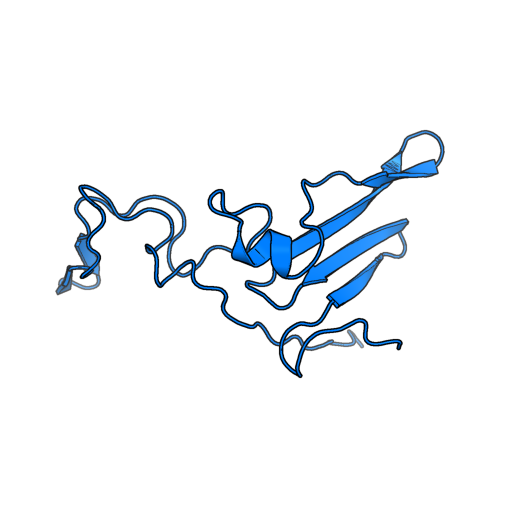A CA 1
ATOM 675 C C . TYR A 1 87 ? 11.218 -2.293 -22.988 1.00 90.88 87 TYR A C 1
ATOM 677 O O . TYR A 1 87 ? 10.623 -3.323 -22.674 1.00 90.88 87 TYR A O 1
ATOM 685 N N . LYS A 1 88 ? 12.477 -2.033 -22.620 1.00 89.06 88 LYS A N 1
ATOM 686 C CA . LYS A 1 88 ? 13.255 -2.857 -21.691 1.00 89.06 88 LYS A CA 1
ATOM 687 C C . LYS A 1 88 ? 13.408 -2.111 -20.374 1.00 89.06 88 LYS A C 1
ATOM 689 O O . LYS A 1 88 ? 13.881 -0.977 -20.343 1.00 89.06 88 LYS A O 1
ATOM 694 N N . LEU A 1 89 ? 13.013 -2.750 -19.285 1.00 84.81 89 LEU A N 1
ATOM 695 C CA . LEU A 1 89 ? 13.105 -2.203 -17.941 1.00 84.81 89 LEU A CA 1
ATOM 696 C C . LEU A 1 89 ? 14.475 -2.568 -17.347 1.00 84.81 89 LEU A C 1
ATOM 698 O O . LEU A 1 89 ? 14.802 -3.741 -17.162 1.00 84.81 89 LEU A O 1
ATOM 702 N N . HIS A 1 90 ? 15.298 -1.553 -17.077 1.00 67.62 90 HIS A N 1
ATOM 703 C CA . HIS A 1 90 ? 16.654 -1.701 -16.536 1.00 67.62 90 HIS A CA 1
ATOM 704 C C . HIS A 1 90 ? 16.617 -1.889 -15.018 1.00 67.62 90 HIS A C 1
ATOM 706 O O . HIS A 1 90 ? 16.894 -0.967 -14.253 1.00 67.62 90 HIS A O 1
ATOM 712 N N . ILE A 1 91 ? 16.204 -3.078 -14.589 1.00 69.25 91 ILE A N 1
ATOM 713 C CA . ILE A 1 91 ? 16.155 -3.459 -13.179 1.00 69.25 91 ILE A CA 1
ATOM 714 C C . ILE A 1 91 ? 16.861 -4.804 -13.013 1.00 69.25 91 ILE A C 1
ATOM 716 O O . ILE A 1 91 ? 16.590 -5.748 -13.759 1.00 69.25 91 ILE A O 1
ATOM 720 N N . ASP A 1 92 ? 17.733 -4.900 -12.013 1.00 59.94 92 ASP A N 1
ATOM 721 C CA . ASP A 1 92 ? 18.596 -6.063 -11.748 1.00 59.94 92 ASP A CA 1
ATOM 722 C C . ASP A 1 92 ? 17.866 -7.262 -11.109 1.00 59.94 92 ASP A C 1
ATOM 724 O O . ASP A 1 92 ? 18.494 -8.217 -10.664 1.00 59.94 92 ASP A O 1
ATOM 728 N N . CYS A 1 93 ? 16.531 -7.252 -11.092 1.00 59.94 93 CYS A N 1
ATOM 729 C CA . CYS A 1 93 ? 15.715 -8.348 -10.574 1.00 59.94 93 CYS A CA 1
ATOM 730 C C . CYS A 1 93 ? 15.399 -9.335 -11.709 1.00 59.94 93 CYS A C 1
ATOM 732 O O . CYS A 1 93 ? 14.817 -8.954 -12.724 1.00 59.94 93 CYS A O 1
ATOM 734 N N . LEU A 1 94 ? 15.848 -10.582 -11.573 1.00 66.88 94 LEU A N 1
ATOM 735 C CA . LEU A 1 94 ? 15.691 -11.646 -12.568 1.00 66.88 94 LEU A CA 1
ATOM 736 C C . LEU A 1 94 ? 14.612 -12.647 -12.115 1.00 66.88 94 LEU A C 1
ATOM 738 O O . LEU A 1 94 ? 14.510 -12.891 -10.915 1.00 66.88 94 LEU A O 1
ATOM 742 N N . PRO A 1 95 ? 13.876 -13.309 -13.030 1.00 78.25 95 PRO A N 1
ATOM 743 C CA . PRO A 1 95 ? 13.736 -13.028 -14.463 1.00 78.25 95 PRO A CA 1
ATOM 744 C C . PRO A 1 95 ? 12.657 -11.972 -14.778 1.00 78.25 95 PRO A C 1
ATOM 746 O O . PRO A 1 95 ? 12.755 -11.310 -15.810 1.00 78.25 95 PRO A O 1
ATOM 749 N N . HIS A 1 96 ? 11.675 -11.773 -13.895 1.00 84.00 96 HIS A N 1
ATOM 750 C CA . HIS A 1 96 ? 10.559 -10.831 -14.057 1.00 84.00 96 HIS A CA 1
ATOM 751 C C . HIS A 1 96 ? 10.734 -9.599 -13.155 1.00 84.00 96 HIS A C 1
ATOM 753 O O . HIS A 1 96 ? 11.475 -9.632 -12.174 1.00 84.00 96 HIS A O 1
ATOM 759 N N . ILE A 1 97 ? 10.018 -8.511 -13.450 1.00 85.56 97 ILE A N 1
ATOM 760 C CA . ILE A 1 97 ? 9.899 -7.370 -12.527 1.00 85.56 97 ILE A CA 1
ATOM 761 C C . ILE A 1 97 ? 8.578 -7.458 -11.788 1.00 85.56 97 ILE A C 1
ATOM 763 O O . ILE A 1 97 ? 7.534 -7.324 -12.411 1.00 85.56 97 ILE A O 1
ATOM 767 N N . LEU A 1 98 ? 8.637 -7.621 -10.469 1.00 86.94 98 LEU A N 1
ATOM 768 C CA . LEU A 1 98 ? 7.480 -7.535 -9.585 1.00 86.94 98 LEU A CA 1
ATOM 769 C C . LEU A 1 98 ? 7.245 -6.079 -9.150 1.00 86.94 98 LEU A C 1
ATOM 771 O O . LEU A 1 98 ? 8.195 -5.391 -8.781 1.00 86.94 98 LEU A O 1
ATOM 775 N N . HIS A 1 99 ? 5.993 -5.618 -9.187 1.00 87.81 99 HIS A N 1
ATOM 776 C CA . HIS A 1 99 ? 5.544 -4.316 -8.672 1.00 87.81 99 HIS A CA 1
ATOM 777 C C . HIS A 1 99 ? 6.410 -3.140 -9.159 1.00 87.81 99 HIS A C 1
ATOM 779 O O . HIS A 1 99 ? 6.820 -2.278 -8.387 1.00 87.81 99 HIS A O 1
ATOM 785 N N . SER A 1 100 ? 6.731 -3.127 -10.461 1.00 83.62 100 SER A N 1
ATOM 786 C CA . SER A 1 100 ? 7.591 -2.115 -11.107 1.00 83.62 100 SER A CA 1
ATOM 787 C C . SER A 1 100 ? 9.029 -2.021 -10.560 1.00 83.62 100 SER A C 1
ATOM 789 O O . SER A 1 100 ? 9.778 -1.101 -10.904 1.00 83.62 100 SER A O 1
ATOM 791 N N . GLY A 1 101 ? 9.442 -3.010 -9.767 1.00 78.12 101 GLY A N 1
ATOM 792 C CA . GLY A 1 101 ? 10.785 -3.187 -9.239 1.00 78.12 101 GLY A CA 1
ATOM 793 C C . GLY A 1 101 ? 11.141 -2.177 -8.145 1.00 78.12 101 GLY A C 1
ATOM 794 O O . GLY A 1 101 ? 10.316 -1.350 -7.757 1.00 78.12 101 GLY A O 1
ATOM 795 N N . PRO A 1 102 ? 12.399 -2.177 -7.674 1.00 68.12 102 PRO A N 1
ATOM 796 C CA . PRO A 1 102 ? 12.823 -1.466 -6.473 1.00 68.12 102 PRO A CA 1
ATOM 797 C C . PRO A 1 102 ? 12.733 0.056 -6.590 1.00 68.12 102 PRO A C 1
ATOM 799 O O . PRO A 1 102 ? 12.950 0.717 -5.588 1.00 68.12 102 PRO A O 1
ATOM 802 N N . ARG A 1 103 ? 12.456 0.608 -7.787 1.00 62.44 103 ARG A N 1
ATOM 803 C CA . ARG A 1 103 ? 12.182 2.039 -8.018 1.00 62.44 103 ARG A CA 1
ATOM 804 C C . ARG A 1 103 ? 10.693 2.373 -8.134 1.00 62.44 103 ARG A C 1
ATOM 806 O O . ARG A 1 103 ? 10.300 3.452 -7.715 1.00 62.44 103 ARG A O 1
ATOM 813 N N . GLY A 1 104 ? 9.881 1.480 -8.704 1.00 56.31 104 GLY A N 1
ATOM 814 C CA . GLY A 1 104 ? 8.429 1.674 -8.799 1.00 56.31 104 GLY A CA 1
ATOM 815 C C . GLY A 1 104 ? 7.717 1.433 -7.471 1.00 56.31 104 GLY A C 1
ATOM 816 O O . GLY A 1 104 ? 6.725 2.081 -7.174 1.00 56.31 104 GLY A O 1
ATOM 817 N N . SER A 1 105 ? 8.310 0.607 -6.612 1.00 55.59 105 SER A N 1
ATOM 818 C CA . SER A 1 105 ? 7.868 0.431 -5.235 1.00 55.59 105 SER A CA 1
ATOM 819 C C . SER A 1 105 ? 8.567 1.333 -4.208 1.00 55.59 105 SER A C 1
ATOM 821 O O . SER A 1 105 ? 8.456 1.097 -2.999 1.00 55.59 105 SER A O 1
ATOM 823 N N . VAL A 1 106 ? 9.341 2.330 -4.655 1.00 60.12 106 VAL A N 1
ATOM 824 C CA . VAL A 1 106 ? 9.963 3.304 -3.741 1.00 60.12 106 VAL A CA 1
ATOM 825 C C . VAL A 1 106 ? 8.868 4.024 -2.978 1.00 60.12 106 VAL A C 1
ATOM 827 O O . VAL A 1 106 ? 7.758 4.210 -3.467 1.00 60.12 106 VAL A O 1
ATOM 830 N N . LEU A 1 107 ? 9.185 4.417 -1.749 1.00 67.25 107 LEU A N 1
ATOM 831 C CA . LEU A 1 107 ? 8.368 5.341 -0.977 1.00 67.25 107 LEU A CA 1
ATOM 832 C C . LEU A 1 107 ? 8.258 6.672 -1.734 1.00 67.25 107 LEU A C 1
ATOM 834 O O . LEU A 1 107 ? 9.094 7.557 -1.578 1.00 67.25 107 LEU A O 1
ATOM 838 N N . VAL A 1 108 ? 7.246 6.778 -2.589 1.00 79.19 108 VAL A N 1
ATOM 839 C CA . VAL A 1 108 ? 6.809 8.025 -3.214 1.00 79.19 108 VAL A CA 1
ATOM 840 C C . VAL A 1 108 ? 5.896 8.741 -2.229 1.00 79.19 108 VAL A C 1
ATOM 842 O O . VAL A 1 108 ? 5.118 8.103 -1.523 1.00 79.19 108 VAL A O 1
ATOM 845 N N . ILE A 1 109 ? 5.989 10.062 -2.158 1.00 84.62 109 ILE A N 1
ATOM 846 C CA . ILE A 1 109 ? 5.129 10.865 -1.294 1.00 84.62 109 ILE A CA 1
ATOM 847 C C . ILE A 1 109 ? 3.941 11.364 -2.104 1.00 84.62 109 ILE A C 1
ATOM 849 O O . ILE A 1 109 ? 4.106 12.078 -3.089 1.00 84.62 109 ILE A O 1
ATOM 853 N N . PHE A 1 110 ? 2.745 10.996 -1.660 1.00 86.19 110 PHE A N 1
ATOM 854 C CA . PHE A 1 110 ? 1.490 11.450 -2.235 1.00 86.19 110 PHE A CA 1
ATOM 855 C C . PHE A 1 110 ? 1.011 12.723 -1.540 1.00 86.19 110 PHE A C 1
ATOM 857 O O . PHE A 1 110 ? 1.032 12.832 -0.310 1.00 86.19 110 PHE A O 1
ATOM 864 N N . THR A 1 111 ? 0.523 13.668 -2.340 1.00 86.75 111 THR A N 1
ATOM 865 C CA . THR A 1 111 ? -0.322 14.770 -1.875 1.00 86.75 111 THR A CA 1
ATOM 866 C C . THR A 1 111 ? -1.795 14.359 -1.956 1.00 86.75 111 THR A C 1
ATOM 868 O O . THR A 1 111 ? -2.144 13.355 -2.577 1.00 86.75 111 THR A O 1
ATOM 871 N N . TYR A 1 112 ? -2.671 15.107 -1.288 1.00 84.25 112 TYR A N 1
ATOM 872 C CA . TYR A 1 112 ? -4.113 14.884 -1.339 1.00 84.25 112 TYR A CA 1
ATOM 873 C C . TYR A 1 112 ? -4.848 16.223 -1.370 1.00 84.25 112 TYR A C 1
ATOM 875 O O . TYR A 1 112 ? -4.354 17.225 -0.851 1.00 84.25 112 TYR A O 1
ATOM 883 N N . GLU A 1 113 ? -6.051 16.212 -1.931 1.00 87.00 113 GLU A N 1
ATOM 884 C CA . GLU A 1 113 ? -6.959 17.355 -1.975 1.00 87.00 113 GLU A CA 1
ATOM 885 C C . GLU A 1 113 ? -8.342 16.921 -1.481 1.00 87.00 113 GLU A C 1
ATOM 887 O O . GLU A 1 113 ? -8.745 15.769 -1.664 1.00 87.00 113 GLU A O 1
ATOM 892 N N . TYR A 1 114 ? -9.061 17.836 -0.830 1.00 82.12 114 TYR A N 1
ATOM 893 C CA . TYR A 1 114 ? -10.457 17.627 -0.458 1.00 82.12 114 TYR A CA 1
ATOM 894 C C . TYR A 1 114 ? -11.350 18.359 -1.444 1.00 82.12 114 TYR A C 1
ATOM 896 O O . TYR A 1 114 ? -11.231 19.572 -1.612 1.00 82.12 114 TYR A O 1
ATOM 904 N N . TRP A 1 115 ? -12.291 17.627 -2.023 1.00 80.19 115 TRP A N 1
ATOM 905 C CA . TRP A 1 115 ? -13.357 18.201 -2.826 1.00 80.19 115 TRP A CA 1
ATOM 906 C C . TRP A 1 115 ? -14.624 18.203 -1.983 1.00 80.19 115 TRP A C 1
ATOM 908 O O . TRP A 1 115 ? -15.087 17.148 -1.548 1.00 80.19 115 TRP A O 1
ATOM 918 N N . LEU A 1 116 ? -15.172 19.387 -1.720 1.00 76.69 116 LEU A N 1
ATOM 919 C CA . LEU A 1 116 ? -16.531 19.493 -1.206 1.00 76.69 116 LEU A CA 1
ATOM 920 C C . LEU A 1 116 ? -17.466 19.277 -2.397 1.00 76.69 116 LEU A C 1
ATOM 922 O O . LEU A 1 116 ? -17.448 20.062 -3.343 1.00 76.69 116 LEU A O 1
ATOM 926 N N . SER A 1 117 ? -18.254 18.203 -2.374 1.00 65.75 117 SER A N 1
ATOM 927 C CA . SER A 1 117 ? -19.422 18.113 -3.246 1.00 65.75 117 SER A CA 1
ATOM 928 C C . SER A 1 117 ? -20.433 19.155 -2.764 1.00 65.75 117 SER A C 1
ATOM 930 O O . SER A 1 117 ? -20.864 19.078 -1.610 1.00 65.75 117 SER A O 1
ATOM 932 N N . LEU A 1 118 ? -20.726 20.141 -3.617 1.00 51.38 118 LEU A N 1
ATOM 933 C CA . LEU A 1 118 ? -21.790 21.132 -3.420 1.00 51.38 118 LEU A CA 1
ATOM 934 C C . LEU A 1 118 ? -23.170 20.468 -3.375 1.00 51.38 118 LEU A C 1
ATOM 936 O O . LEU A 1 118 ? -23.355 19.463 -4.100 1.00 51.38 118 LEU A O 1
#

Secondary structure (DSSP, 8-state):
----SS-TT--EEEEE-TTS-EEEEETBTTEEEEEEEE-TTS-EEE-S----HHHHHHH-SS-TTPPP-SS-SEEGGGEEEETTEEEE-----SS-EETTHHHHTS-PBPP-------

InterPro domains:
  IPR008183 Aldose 1-/Glucose-6-phosphate 1-epimerase [PF01263] (15-113)
  IPR011013 Galactose mutarotase-like domain superfamily [SSF74650] (5-113)
  IPR014718 Glycoside hydrolase-type carbohydrate-binding [G3DSA:2.70.98.10] (6-115)